Protein AF-T1CX25-F1 (afdb_monomer_lite)

Secondary s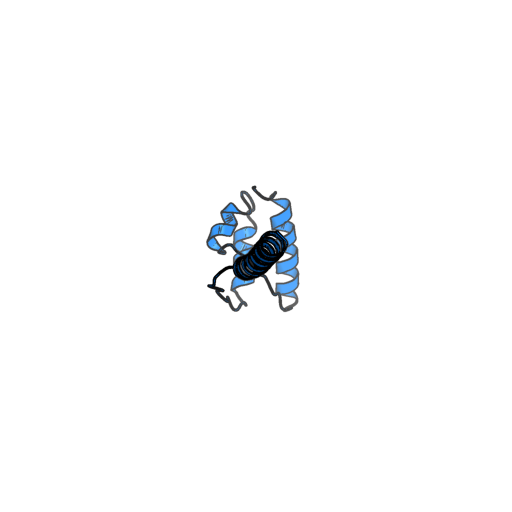tructure (DSSP, 8-state):
-PPPHHHHHHHHHHHHHHHHTT-------SS-GGGHHHHSTT-THHHHHHHHHHTT----------HHHHHHHHHHHHHHHHHHHHHHHHHHT-

Sequence (94 aa):
MAYDTRYADLLFEVVTRRYQLRRPLILTTNRMFTEWNQVFPNATCVVALIDRLVHRSEILSIDGQSYRLKEAKERAATRAAARCAAKKSRTASR

Radius of gyration: 23.6 Å; chains: 1; bounding box: 56×28×60 Å

Structure (mmCIF, N/CA/C/O backbone):
data_AF-T1CX25-F1
#
_entry.id   AF-T1CX25-F1
#
loop_
_atom_site.group_PDB
_atom_site.id
_atom_site.type_symbol
_atom_site.label_atom_id
_atom_site.label_alt_id
_atom_site.label_comp_id
_atom_site.label_asym_id
_atom_site.label_entity_id
_atom_site.label_seq_id
_atom_site.pdbx_PDB_ins_code
_atom_site.Cartn_x
_atom_site.Cartn_y
_atom_site.Cartn_z
_atom_site.occupancy
_atom_site.B_iso_or_equiv
_atom_site.auth_seq_id
_atom_site.auth_comp_id
_atom_site.auth_asym_id
_atom_site.auth_atom_id
_atom_site.pdbx_PDB_model_num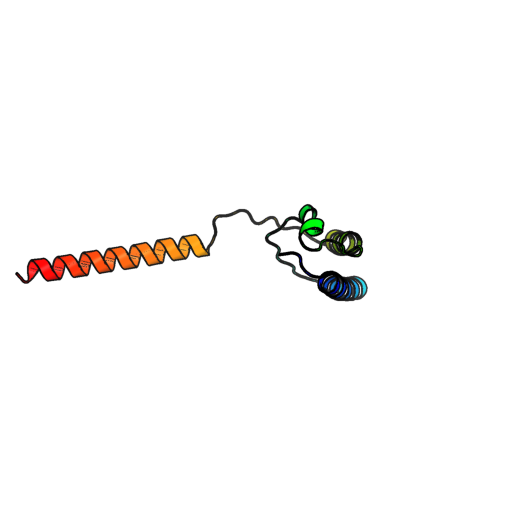
ATOM 1 N N . MET A 1 1 ? -7.873 15.328 -5.741 1.00 48.03 1 MET A N 1
ATOM 2 C CA . MET A 1 1 ? -6.549 15.423 -5.092 1.00 48.03 1 MET A CA 1
ATOM 3 C C . MET A 1 1 ? -5.586 14.573 -5.904 1.00 48.03 1 MET A C 1
ATOM 5 O O . MET A 1 1 ? -5.462 13.389 -5.631 1.00 48.03 1 MET A O 1
ATOM 9 N N . ALA A 1 2 ? -5.029 15.140 -6.972 1.00 55.19 2 ALA A N 1
ATOM 10 C CA . ALA A 1 2 ? -4.002 14.491 -7.780 1.00 55.19 2 ALA A CA 1
ATOM 11 C C . ALA A 1 2 ? -2.655 14.730 -7.094 1.00 55.19 2 ALA A C 1
ATOM 13 O O . ALA A 1 2 ? -2.328 15.884 -6.812 1.00 55.19 2 ALA A O 1
ATOM 14 N N . TYR A 1 3 ? -1.914 13.674 -6.769 1.00 63.38 3 TYR A N 1
ATOM 15 C CA . TYR A 1 3 ? -0.557 13.837 -6.255 1.00 63.38 3 TYR A CA 1
ATOM 16 C C . TYR A 1 3 ? 0.358 14.244 -7.413 1.00 63.38 3 TYR A C 1
ATOM 18 O O . TYR A 1 3 ? 0.237 13.711 -8.515 1.00 63.38 3 TYR A O 1
ATOM 26 N N . ASP A 1 4 ? 1.242 15.212 -7.176 1.00 72.31 4 ASP A N 1
ATOM 27 C CA . ASP A 1 4 ? 2.221 15.647 -8.174 1.00 72.31 4 ASP A CA 1
ATOM 28 C C . ASP A 1 4 ? 3.114 14.467 -8.609 1.00 72.31 4 ASP A C 1
ATOM 30 O O . ASP A 1 4 ? 3.484 13.617 -7.795 1.00 72.31 4 ASP A O 1
ATOM 34 N N . THR A 1 5 ? 3.478 14.444 -9.889 1.00 74.38 5 THR A N 1
ATOM 35 C CA . THR A 1 5 ? 4.361 13.461 -10.546 1.00 74.38 5 THR A CA 1
ATOM 36 C C . THR A 1 5 ? 5.619 13.142 -9.736 1.00 74.38 5 THR A C 1
ATOM 38 O O . THR A 1 5 ? 5.981 11.979 -9.565 1.00 74.38 5 THR A O 1
ATOM 41 N N . ARG A 1 6 ? 6.205 14.168 -9.111 1.00 81.62 6 ARG A N 1
ATOM 42 C CA . ARG A 1 6 ? 7.401 14.067 -8.263 1.00 81.62 6 ARG A CA 1
ATOM 43 C C . ARG A 1 6 ? 7.251 13.092 -7.091 1.00 81.62 6 ARG A C 1
ATOM 45 O O . ARG A 1 6 ? 8.224 12.457 -6.693 1.00 81.62 6 ARG A O 1
ATOM 52 N N . TYR A 1 7 ? 6.054 12.948 -6.522 1.00 86.38 7 TYR A N 1
ATOM 53 C CA . TYR A 1 7 ? 5.836 12.020 -5.406 1.00 86.38 7 TYR A CA 1
ATOM 54 C C . TYR A 1 7 ? 5.843 10.558 -5.857 1.00 86.38 7 TYR A C 1
ATOM 56 O O . TYR A 1 7 ? 6.314 9.693 -5.116 1.00 86.38 7 TYR A O 1
ATOM 64 N N . ALA A 1 8 ? 5.357 10.285 -7.070 1.00 86.12 8 ALA A N 1
ATOM 65 C CA . ALA A 1 8 ? 5.407 8.950 -7.652 1.00 86.12 8 ALA A CA 1
ATOM 66 C C . ALA A 1 8 ? 6.856 8.531 -7.933 1.00 86.12 8 ALA A C 1
ATOM 68 O O . ALA A 1 8 ? 7.234 7.406 -7.611 1.00 86.12 8 ALA A O 1
ATOM 69 N N . ASP A 1 9 ? 7.680 9.456 -8.432 1.00 88.62 9 ASP A N 1
ATOM 70 C CA . ASP A 1 9 ? 9.101 9.209 -8.694 1.00 88.62 9 ASP A CA 1
ATOM 71 C C . ASP A 1 9 ? 9.884 8.901 -7.409 1.00 88.62 9 ASP A C 1
ATOM 73 O O . ASP A 1 9 ? 10.673 7.955 -7.372 1.00 88.62 9 ASP A O 1
ATOM 77 N N . LEU A 1 10 ? 9.616 9.631 -6.321 1.00 90.88 10 LEU A N 1
ATOM 78 C CA . LEU A 1 10 ? 10.225 9.359 -5.013 1.00 90.88 10 LEU A CA 1
ATOM 79 C C . LEU A 1 10 ? 9.826 7.981 -4.471 1.00 90.88 10 LEU A C 1
ATOM 81 O O . LEU A 1 10 ? 10.674 7.219 -3.999 1.00 90.88 10 LEU A O 1
ATOM 85 N N . LEU A 1 11 ? 8.537 7.634 -4.549 1.00 90.50 11 LEU A N 1
ATOM 86 C CA . LEU A 1 11 ? 8.061 6.315 -4.136 1.00 90.50 11 LEU A CA 1
ATOM 87 C C . LEU A 1 11 ? 8.701 5.213 -4.991 1.00 90.50 11 LEU A C 1
ATOM 89 O O . LEU A 1 11 ? 9.138 4.188 -4.461 1.00 90.50 11 LEU A O 1
ATOM 93 N N . PHE A 1 12 ? 8.810 5.448 -6.298 1.00 91.50 12 PHE A N 1
ATOM 94 C CA . PHE A 1 12 ? 9.477 4.551 -7.227 1.00 91.50 12 PHE A CA 1
ATOM 95 C C . PHE A 1 12 ? 10.942 4.340 -6.866 1.00 91.50 12 PHE A C 1
ATOM 97 O O . PHE A 1 12 ? 11.383 3.192 -6.812 1.00 91.50 12 PHE A O 1
ATOM 104 N N . GLU A 1 13 ? 11.693 5.392 -6.551 1.00 92.62 13 GLU A N 1
ATOM 105 C CA . GLU A 1 13 ? 13.092 5.276 -6.142 1.00 92.62 13 GLU A CA 1
ATOM 106 C C . GLU A 1 13 ? 13.246 4.397 -4.891 1.00 92.62 13 GLU A C 1
ATOM 108 O O . GLU A 1 13 ? 14.070 3.474 -4.869 1.00 92.62 13 GLU A O 1
ATOM 113 N N . VAL A 1 14 ? 12.413 4.623 -3.870 1.00 93.75 14 VAL A N 1
ATOM 114 C CA . VAL A 1 14 ? 12.436 3.842 -2.624 1.00 93.75 14 VAL A CA 1
ATOM 115 C C . VAL A 1 14 ? 12.137 2.370 -2.897 1.00 93.75 14 VAL A C 1
ATOM 117 O O . VAL A 1 14 ? 12.899 1.498 -2.465 1.00 93.75 14 VAL A O 1
ATOM 120 N N . VAL A 1 15 ? 11.063 2.078 -3.636 1.00 93.38 15 VAL A N 1
ATOM 121 C CA . VAL A 1 15 ? 10.690 0.696 -3.971 1.00 93.38 15 VAL A CA 1
ATOM 122 C C . VAL A 1 15 ? 11.784 0.029 -4.792 1.00 93.38 15 VAL A C 1
ATOM 124 O O . VAL A 1 15 ? 12.156 -1.108 -4.513 1.00 93.38 15 VAL A O 1
ATOM 127 N N . THR A 1 16 ? 12.367 0.745 -5.748 1.00 93.75 16 THR A N 1
ATOM 128 C CA . THR A 1 16 ? 13.432 0.231 -6.614 1.00 93.75 16 THR A CA 1
ATOM 129 C C . THR A 1 16 ? 14.673 -0.145 -5.823 1.00 93.75 16 THR A C 1
ATOM 131 O O . THR A 1 16 ? 15.168 -1.264 -5.964 1.00 93.75 16 THR A O 1
ATOM 134 N N . ARG A 1 17 ? 15.149 0.743 -4.941 1.00 94.69 17 ARG A N 1
ATOM 135 C CA . ARG A 1 17 ? 16.308 0.462 -4.083 1.00 94.69 17 ARG A CA 1
ATOM 136 C C . ARG A 1 17 ? 16.047 -0.740 -3.175 1.00 94.69 17 ARG A C 1
ATOM 138 O O . ARG A 1 17 ? 16.897 -1.620 -3.057 1.00 94.69 17 ARG A O 1
ATOM 145 N N . ARG A 1 18 ? 14.864 -0.826 -2.553 1.00 94.00 18 ARG A N 1
ATOM 146 C CA . ARG A 1 18 ? 14.496 -1.966 -1.689 1.00 94.00 18 ARG A CA 1
ATOM 147 C C . ARG A 1 18 ? 14.394 -3.275 -2.467 1.00 94.00 18 ARG A C 1
ATOM 149 O O . ARG A 1 18 ? 14.905 -4.295 -2.004 1.00 94.00 18 ARG A O 1
ATOM 156 N N . TYR A 1 19 ? 13.801 -3.226 -3.657 1.00 93.44 19 TYR A N 1
ATOM 157 C CA . TYR A 1 19 ? 13.702 -4.354 -4.571 1.00 93.44 19 TYR A CA 1
ATOM 158 C C . TYR A 1 19 ? 15.098 -4.870 -4.953 1.00 93.44 19 TYR A C 1
ATOM 160 O O . TYR A 1 19 ? 15.379 -6.059 -4.787 1.00 93.44 19 TYR A O 1
ATOM 168 N N . GLN A 1 20 ? 16.002 -3.986 -5.385 1.00 92.06 20 GLN A N 1
ATOM 169 C CA . GLN A 1 20 ? 17.379 -4.340 -5.758 1.00 92.06 20 GLN A CA 1
ATOM 170 C C . GLN A 1 20 ? 18.160 -4.956 -4.590 1.00 92.06 20 GLN A C 1
ATOM 172 O O . GLN A 1 20 ? 18.759 -6.018 -4.739 1.00 92.06 20 GLN A O 1
ATOM 177 N N . LEU A 1 21 ? 18.081 -4.348 -3.404 1.00 94.00 21 LEU A N 1
ATOM 178 C CA . LEU A 1 21 ? 18.751 -4.827 -2.189 1.00 94.00 21 LEU A CA 1
ATOM 179 C C . LEU A 1 21 ? 18.091 -6.070 -1.562 1.00 94.00 21 LEU A C 1
ATOM 181 O O . LEU A 1 21 ? 18.516 -6.508 -0.494 1.00 94.00 21 LEU A O 1
ATOM 185 N N . ARG A 1 22 ? 17.038 -6.619 -2.187 1.00 90.31 22 ARG A N 1
ATOM 186 C CA . ARG A 1 22 ? 16.237 -7.753 -1.690 1.00 90.31 22 ARG A CA 1
ATOM 187 C C . ARG A 1 22 ? 15.760 -7.564 -0.242 1.00 90.31 22 ARG A C 1
ATOM 189 O O . ARG A 1 22 ? 15.752 -8.506 0.547 1.00 90.31 22 ARG A O 1
ATOM 196 N N . ARG A 1 23 ? 15.363 -6.340 0.115 1.00 92.75 23 ARG A N 1
ATOM 197 C CA . ARG A 1 23 ? 14.838 -6.008 1.447 1.00 92.75 23 ARG A CA 1
ATOM 198 C C . ARG A 1 23 ? 13.307 -6.053 1.445 1.00 92.75 23 ARG A C 1
ATOM 200 O O . ARG A 1 23 ? 12.712 -5.545 0.495 1.00 92.75 23 ARG A O 1
ATOM 207 N N . PRO A 1 24 ? 12.668 -6.594 2.499 1.00 90.81 24 PRO A N 1
ATOM 208 C CA . PRO A 1 24 ? 11.216 -6.615 2.589 1.00 90.81 24 PRO A CA 1
ATOM 209 C C . PRO A 1 24 ? 10.647 -5.195 2.709 1.00 90.81 24 PRO A C 1
ATOM 211 O O . PRO A 1 24 ? 11.279 -4.281 3.256 1.00 90.81 24 PRO A O 1
ATOM 214 N N . LEU A 1 25 ? 9.437 -5.027 2.187 1.00 91.81 25 LEU A N 1
ATOM 215 C CA . LEU A 1 25 ? 8.645 -3.806 2.247 1.00 91.81 25 LEU A CA 1
ATOM 216 C C . LEU A 1 25 ? 7.216 -4.201 2.622 1.00 91.81 25 LEU A C 1
ATOM 218 O O . LEU A 1 25 ? 6.633 -5.061 1.970 1.00 91.81 25 LEU A O 1
ATOM 222 N N . ILE A 1 26 ? 6.663 -3.558 3.648 1.00 93.06 26 ILE A N 1
ATOM 223 C CA . ILE A 1 26 ? 5.245 -3.676 3.995 1.00 93.06 26 ILE A CA 1
ATOM 224 C C . ILE A 1 26 ? 4.572 -2.384 3.551 1.00 93.06 26 ILE A C 1
ATOM 226 O O . ILE A 1 26 ? 4.988 -1.296 3.952 1.00 93.06 26 ILE A O 1
ATOM 230 N N . LEU A 1 27 ? 3.545 -2.512 2.717 1.00 91.62 27 LEU A N 1
ATOM 231 C CA . LEU A 1 27 ? 2.758 -1.399 2.209 1.00 91.62 27 LEU A CA 1
ATOM 232 C C . LEU A 1 27 ? 1.287 -1.642 2.535 1.00 91.62 27 LEU A C 1
ATOM 234 O O . LEU A 1 27 ? 0.773 -2.738 2.342 1.00 91.62 27 LEU A O 1
ATOM 238 N N . THR A 1 28 ? 0.613 -0.605 3.023 1.00 92.69 28 THR A N 1
ATOM 239 C CA . THR A 1 28 ? -0.837 -0.615 3.221 1.00 92.69 28 THR A CA 1
ATOM 240 C C . THR A 1 28 ? -1.450 0.431 2.304 1.00 92.69 28 THR A C 1
ATOM 242 O O . THR A 1 28 ? -0.965 1.557 2.210 1.00 92.69 28 THR A O 1
ATOM 245 N N . THR A 1 29 ? -2.495 0.043 1.584 1.00 90.75 29 THR A N 1
ATOM 246 C CA . THR A 1 29 ? -3.226 0.922 0.674 1.00 90.75 29 THR A CA 1
ATOM 247 C C . THR A 1 29 ? -4.711 0.641 0.818 1.00 90.75 29 THR A C 1
ATOM 249 O O . THR A 1 29 ? -5.129 -0.507 0.927 1.00 90.75 29 THR A O 1
ATOM 252 N N . ASN A 1 30 ? -5.514 1.701 0.826 1.00 90.75 30 ASN A N 1
ATOM 253 C CA . ASN A 1 30 ? -6.972 1.616 0.761 1.00 90.75 30 ASN A CA 1
ATOM 254 C C . ASN A 1 30 ? -7.495 1.648 -0.686 1.00 90.75 30 ASN A C 1
ATOM 256 O O . ASN A 1 30 ? -8.696 1.785 -0.902 1.00 90.75 30 ASN A O 1
ATOM 260 N N . ARG A 1 31 ? -6.586 1.603 -1.664 1.00 88.50 31 ARG A N 1
ATOM 261 C CA . ARG A 1 31 ? -6.847 1.646 -3.103 1.00 88.50 31 ARG A CA 1
ATOM 262 C C . ARG A 1 31 ? -6.202 0.451 -3.777 1.00 88.50 31 ARG A C 1
ATOM 264 O O . ARG A 1 31 ? -5.059 0.107 -3.458 1.00 88.50 31 ARG A O 1
ATOM 271 N N . MET A 1 32 ? -6.920 -0.145 -4.721 1.00 87.81 32 MET A N 1
ATOM 272 C CA . MET A 1 32 ? -6.398 -1.235 -5.543 1.00 87.81 32 MET A CA 1
ATOM 273 C C . MET A 1 32 ? -5.282 -0.717 -6.457 1.00 87.81 32 MET A C 1
ATOM 275 O O . MET A 1 32 ? -5.323 0.436 -6.881 1.00 87.81 32 MET A O 1
ATOM 279 N N . PHE A 1 33 ? -4.304 -1.558 -6.810 1.00 87.94 33 PHE A N 1
ATOM 280 C CA . PHE A 1 33 ? -3.197 -1.151 -7.690 1.00 87.94 33 PHE A CA 1
ATOM 281 C C . PHE A 1 33 ? -3.665 -0.678 -9.075 1.00 87.94 33 PHE A C 1
ATOM 283 O O . PHE A 1 33 ? -3.047 0.198 -9.669 1.00 87.94 33 PHE A O 1
ATOM 290 N N . THR A 1 34 ? -4.801 -1.179 -9.564 1.00 86.44 34 THR A N 1
ATOM 291 C CA . THR A 1 34 ? -5.441 -0.722 -10.810 1.00 86.44 34 THR A CA 1
ATOM 292 C C . THR A 1 34 ? -5.872 0.747 -10.761 1.00 86.44 34 THR A C 1
ATOM 294 O O . THR A 1 34 ? -5.889 1.423 -11.788 1.00 86.44 34 THR A O 1
ATOM 297 N N . GLU A 1 35 ? -6.171 1.271 -9.570 1.00 88.44 35 GLU A N 1
ATOM 298 C CA . GLU A 1 35 ? -6.588 2.659 -9.357 1.00 88.44 35 GLU A CA 1
ATOM 299 C C . GLU A 1 35 ? -5.394 3.614 -9.194 1.00 88.44 35 GLU A C 1
ATOM 301 O O . GLU A 1 35 ? -5.575 4.831 -9.160 1.00 88.44 35 GLU A O 1
ATOM 306 N N . TRP A 1 36 ? -4.155 3.115 -9.116 1.00 87.25 36 TRP A N 1
ATOM 307 C CA . TRP A 1 36 ? -2.983 3.962 -8.850 1.00 87.25 36 TRP A CA 1
ATOM 308 C C . TRP A 1 36 ? -2.666 4.939 -9.984 1.00 87.25 36 TRP A C 1
ATOM 310 O O . TRP A 1 36 ? -2.130 6.014 -9.721 1.00 87.25 36 TRP A O 1
ATOM 320 N N . ASN A 1 37 ? -3.087 4.637 -11.214 1.00 84.12 37 ASN A N 1
ATOM 321 C CA . ASN A 1 37 ? -3.016 5.583 -12.332 1.00 84.12 37 ASN A CA 1
ATOM 322 C C . ASN A 1 37 ? -3.874 6.841 -12.092 1.00 84.12 37 ASN A C 1
ATOM 324 O O . ASN A 1 37 ? -3.569 7.907 -12.617 1.00 84.12 37 ASN A O 1
ATOM 328 N N . GLN A 1 38 ? -4.935 6.734 -11.284 1.00 85.25 38 GLN A N 1
ATOM 329 C CA . GLN A 1 38 ? -5.771 7.873 -10.887 1.00 85.25 38 GLN A CA 1
ATOM 330 C C . GLN A 1 38 ? -5.181 8.629 -9.690 1.00 85.25 38 GLN A C 1
ATOM 332 O O . GLN A 1 38 ? -5.417 9.826 -9.535 1.00 85.25 38 GLN A O 1
ATOM 337 N N . VAL A 1 39 ? -4.424 7.933 -8.835 1.00 85.19 39 VAL A N 1
ATOM 338 C CA . VAL A 1 39 ? -3.736 8.520 -7.675 1.00 85.19 39 VAL A CA 1
ATOM 339 C C . VAL A 1 39 ? -2.560 9.385 -8.133 1.00 85.19 39 VAL A C 1
ATOM 341 O O . VAL A 1 39 ? -2.390 10.503 -7.643 1.00 85.19 39 VAL A O 1
ATOM 344 N N . PHE A 1 40 ? -1.796 8.900 -9.112 1.00 84.75 40 PHE A N 1
ATOM 345 C CA . PHE A 1 40 ? -0.635 9.580 -9.682 1.00 84.75 40 PHE A CA 1
ATOM 346 C C . PHE A 1 40 ? -0.858 9.892 -11.17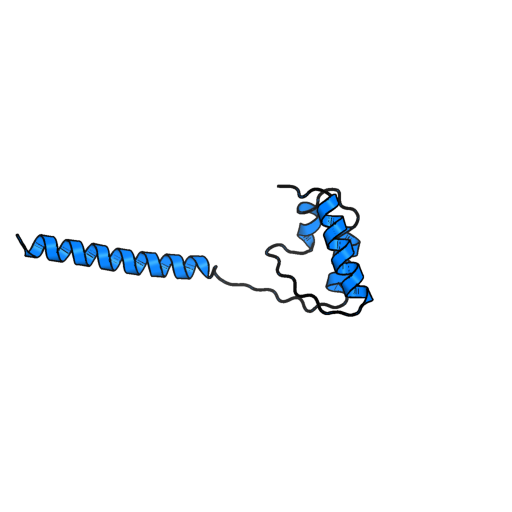0 1.00 84.75 40 PHE A C 1
ATOM 348 O O . PHE A 1 40 ? -0.234 9.272 -12.039 1.00 84.75 40 PHE A O 1
ATOM 355 N N . PRO A 1 41 ? -1.757 10.836 -11.501 1.00 75.81 41 PRO A N 1
ATOM 356 C CA . PRO A 1 41 ? -1.972 11.203 -12.890 1.00 75.81 41 PRO A CA 1
ATOM 357 C C . PRO A 1 41 ? -0.685 11.823 -13.451 1.00 75.81 41 PRO A C 1
ATOM 359 O O . PRO A 1 41 ? -0.061 12.668 -12.810 1.00 75.81 41 PRO A O 1
ATOM 362 N N . ASN A 1 42 ? -0.302 11.405 -14.660 1.00 78.31 42 ASN A N 1
ATOM 363 C CA . ASN A 1 42 ? 0.913 11.814 -15.385 1.00 78.31 42 ASN A CA 1
ATOM 364 C C . ASN A 1 42 ? 2.237 11.176 -14.924 1.00 78.31 42 ASN A C 1
ATOM 366 O O . ASN A 1 42 ? 3.285 11.508 -15.473 1.00 78.31 42 ASN A O 1
ATOM 370 N N . ALA A 1 43 ? 2.225 10.247 -13.966 1.00 81.88 43 ALA A N 1
ATOM 371 C CA . ALA A 1 43 ? 3.436 9.534 -13.571 1.00 81.88 43 ALA A CA 1
ATOM 372 C C . ALA A 1 43 ? 3.649 8.277 -14.435 1.00 81.88 43 ALA A C 1
ATOM 374 O O . ALA A 1 43 ? 2.995 7.249 -14.257 1.00 81.88 43 ALA A O 1
ATOM 375 N N . THR A 1 44 ? 4.603 8.337 -15.365 1.00 84.06 44 THR A N 1
ATOM 376 C CA . THR A 1 44 ? 4.960 7.209 -16.248 1.00 84.06 44 THR A CA 1
ATOM 377 C C . THR A 1 44 ? 5.600 6.043 -15.487 1.00 84.06 44 THR A C 1
ATOM 379 O O . THR A 1 44 ? 5.520 4.894 -15.921 1.00 84.06 44 THR A O 1
ATOM 382 N N . CYS A 1 45 ? 6.190 6.313 -14.318 1.00 88.06 45 CYS A N 1
ATOM 383 C CA . CYS A 1 45 ? 6.856 5.325 -13.473 1.00 88.06 45 CYS A CA 1
ATOM 384 C C . CYS A 1 45 ? 5.893 4.397 -12.709 1.00 88.06 45 CYS A C 1
ATOM 386 O O . CYS A 1 45 ? 6.336 3.378 -12.181 1.00 88.06 45 CYS A O 1
ATOM 388 N N . VAL A 1 46 ? 4.585 4.693 -12.672 1.00 89.38 46 VAL A N 1
ATOM 389 C CA . VAL A 1 46 ? 3.587 3.947 -11.876 1.00 89.38 46 VAL A CA 1
ATOM 390 C C . VAL A 1 46 ? 3.459 2.496 -12.326 1.00 89.38 46 VAL A C 1
ATOM 392 O O . VAL A 1 46 ? 3.394 1.598 -11.492 1.00 89.38 46 VAL A O 1
ATOM 395 N N . VAL A 1 47 ? 3.484 2.239 -13.634 1.00 89.25 47 VAL A N 1
ATOM 396 C CA . VAL A 1 47 ? 3.390 0.869 -14.161 1.00 89.25 47 VAL A CA 1
ATOM 397 C C . VAL A 1 47 ? 4.601 0.044 -13.718 1.00 89.25 47 VAL A C 1
ATOM 399 O O . VAL A 1 47 ? 4.446 -1.046 -13.174 1.00 89.25 47 VAL A O 1
ATOM 402 N N . ALA A 1 48 ? 5.807 0.600 -13.863 1.00 91.50 48 ALA A N 1
ATOM 403 C CA . ALA A 1 48 ? 7.045 -0.049 -13.433 1.00 91.50 48 ALA A CA 1
ATOM 404 C C . ALA A 1 48 ? 7.150 -0.178 -11.900 1.00 91.50 48 ALA A C 1
ATOM 406 O O . ALA A 1 48 ? 7.780 -1.104 -11.390 1.00 91.50 48 ALA A O 1
ATOM 407 N N . LEU A 1 49 ? 6.545 0.748 -11.152 1.00 91.50 49 LEU A N 1
ATOM 408 C CA . LEU A 1 49 ? 6.426 0.684 -9.698 1.00 91.50 49 LEU A CA 1
ATOM 409 C C . LEU A 1 49 ? 5.568 -0.508 -9.265 1.00 91.50 49 LEU A C 1
ATOM 411 O O . LEU A 1 49 ? 6.003 -1.301 -8.431 1.00 91.50 49 LEU A O 1
ATOM 415 N N . ILE A 1 50 ? 4.368 -0.632 -9.839 1.00 91.56 50 ILE A N 1
ATOM 416 C CA . ILE A 1 50 ? 3.430 -1.718 -9.535 1.00 91.56 50 ILE A CA 1
ATOM 417 C C . ILE A 1 50 ? 4.052 -3.064 -9.900 1.00 91.56 50 ILE A C 1
ATOM 419 O O . ILE A 1 50 ? 4.022 -3.977 -9.079 1.00 91.56 50 ILE A O 1
ATOM 423 N N . ASP A 1 51 ? 4.681 -3.166 -11.072 1.00 91.19 51 ASP A N 1
ATOM 424 C CA . ASP A 1 51 ? 5.390 -4.374 -11.507 1.00 91.19 51 ASP A CA 1
ATOM 425 C C . ASP A 1 51 ? 6.407 -4.852 -10.452 1.00 91.19 51 ASP A C 1
ATOM 427 O O . ASP A 1 51 ? 6.365 -5.996 -9.993 1.00 91.19 51 ASP A O 1
ATOM 431 N N . ARG A 1 52 ? 7.248 -3.940 -9.944 1.00 91.75 52 ARG A N 1
ATOM 432 C CA . ARG A 1 52 ? 8.255 -4.259 -8.916 1.00 91.75 52 ARG A CA 1
ATOM 433 C C . ARG A 1 52 ? 7.652 -4.665 -7.574 1.00 91.75 52 ARG A C 1
ATOM 435 O O . ARG A 1 52 ? 8.246 -5.496 -6.884 1.00 91.75 52 ARG A O 1
ATOM 442 N N . LEU A 1 53 ? 6.518 -4.079 -7.189 1.00 90.56 53 LEU A N 1
ATOM 443 C CA . LEU A 1 53 ? 5.805 -4.444 -5.963 1.00 90.56 53 LEU A CA 1
ATOM 444 C C . LEU A 1 53 ? 5.180 -5.836 -6.086 1.00 90.56 53 LEU A C 1
ATOM 446 O O . LEU A 1 53 ? 5.344 -6.660 -5.190 1.00 90.56 53 LEU A O 1
ATOM 450 N N . VAL A 1 54 ? 4.496 -6.116 -7.194 1.00 90.88 54 VAL A N 1
ATOM 451 C CA . VAL A 1 54 ? 3.741 -7.363 -7.388 1.00 90.88 54 VAL A CA 1
ATOM 452 C C . VAL A 1 54 ? 4.664 -8.554 -7.651 1.00 90.88 54 VAL A C 1
ATOM 454 O O . VAL A 1 54 ? 4.378 -9.649 -7.180 1.00 90.88 54 VAL A O 1
ATOM 457 N N . HIS A 1 55 ? 5.814 -8.350 -8.299 1.00 90.81 55 HIS A N 1
ATOM 458 C CA . HIS A 1 55 ? 6.726 -9.442 -8.659 1.00 90.81 55 HIS A CA 1
ATOM 459 C C . HIS A 1 55 ? 7.179 -10.315 -7.469 1.00 90.81 55 HIS A C 1
ATOM 461 O O . HIS A 1 55 ? 7.409 -11.511 -7.630 1.00 90.81 55 HIS A O 1
ATOM 467 N N . ARG A 1 56 ? 7.331 -9.737 -6.267 1.00 87.12 56 ARG A N 1
ATOM 468 C CA . ARG A 1 56 ? 7.738 -10.461 -5.044 1.00 87.12 56 ARG A CA 1
ATOM 469 C C . ARG A 1 56 ? 6.928 -10.032 -3.822 1.00 87.12 56 ARG A C 1
ATOM 471 O O . ARG A 1 56 ? 7.509 -9.726 -2.780 1.00 87.12 56 ARG A O 1
ATOM 478 N N . SER A 1 57 ? 5.606 -9.974 -3.950 1.00 88.81 57 SER A N 1
ATOM 479 C CA . SER A 1 57 ? 4.724 -9.692 -2.815 1.00 88.81 57 SER A CA 1
ATOM 480 C C . SER A 1 57 ? 3.665 -10.759 -2.608 1.00 88.81 57 SER A C 1
ATOM 482 O O . SER A 1 57 ? 3.264 -11.477 -3.519 1.00 88.81 57 SER A O 1
ATOM 484 N N . GLU A 1 58 ? 3.210 -10.820 -1.366 1.00 91.81 58 GLU A N 1
ATOM 485 C CA . GLU A 1 58 ? 1.966 -11.459 -0.986 1.00 91.81 58 GLU A CA 1
ATOM 486 C C . GLU A 1 58 ? 0.929 -10.348 -0.793 1.00 91.81 58 GLU A C 1
ATOM 488 O O . GLU A 1 58 ? 1.141 -9.416 -0.011 1.00 91.81 58 GLU A O 1
ATOM 493 N N . ILE A 1 59 ? -0.165 -10.401 -1.553 1.00 90.69 59 ILE A N 1
ATOM 494 C CA . ILE A 1 59 ? -1.222 -9.389 -1.498 1.00 90.69 59 ILE A CA 1
ATOM 495 C C . ILE A 1 59 ? -2.298 -9.879 -0.534 1.00 90.69 59 ILE A C 1
ATOM 497 O O . ILE A 1 59 ? -3.012 -10.835 -0.823 1.00 90.69 59 ILE A O 1
ATOM 501 N N . LEU A 1 60 ? -2.429 -9.190 0.599 1.00 91.56 60 LEU A N 1
ATOM 502 C CA . LEU A 1 60 ? -3.448 -9.471 1.605 1.00 91.56 60 LEU A CA 1
ATOM 503 C C . LEU A 1 60 ? -4.619 -8.499 1.433 1.00 91.56 60 LEU A C 1
ATOM 505 O O . LEU A 1 60 ? -4.502 -7.312 1.747 1.00 91.56 60 LEU A O 1
ATOM 509 N N . SER A 1 61 ? -5.751 -8.994 0.930 1.00 90.12 61 SER A N 1
ATOM 510 C CA . SER A 1 61 ? -7.006 -8.242 0.899 1.00 90.12 61 SER A CA 1
ATOM 511 C C . SER A 1 61 ? -7.642 -8.231 2.288 1.00 90.12 61 SER A C 1
ATOM 513 O O . SER A 1 61 ? -7.946 -9.271 2.870 1.00 90.12 61 SER A O 1
ATOM 515 N N . ILE A 1 62 ? -7.835 -7.031 2.833 1.00 89.44 62 ILE A N 1
ATOM 516 C CA . ILE A 1 62 ? -8.480 -6.836 4.130 1.00 89.44 62 ILE A CA 1
ATOM 517 C C . ILE A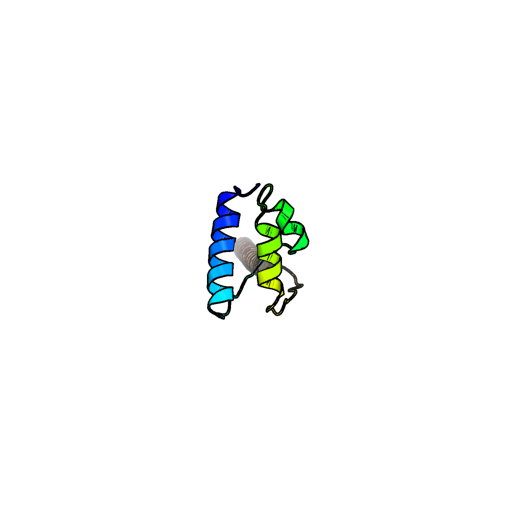 1 62 ? -9.900 -6.342 3.881 1.00 89.44 62 ILE A C 1
ATOM 519 O O . ILE A 1 62 ? -10.103 -5.159 3.608 1.00 89.44 62 ILE A O 1
ATOM 523 N N . ASP A 1 63 ? -10.868 -7.241 4.027 1.00 87.19 63 ASP A N 1
ATOM 524 C CA . ASP A 1 63 ? -12.287 -6.897 4.043 1.00 87.19 63 ASP A CA 1
ATOM 525 C C . ASP A 1 63 ? -12.813 -6.860 5.479 1.00 87.19 63 ASP A C 1
ATOM 527 O O . ASP A 1 63 ? -12.566 -7.753 6.291 1.00 87.19 63 ASP A O 1
ATOM 531 N N . GLY A 1 64 ? -13.545 -5.801 5.818 1.00 88.38 64 GLY A N 1
ATOM 532 C CA . GLY A 1 64 ? -14.114 -5.653 7.150 1.00 88.38 64 GLY A CA 1
ATOM 533 C C . GLY A 1 64 ? -14.699 -4.274 7.421 1.00 88.38 64 GLY A C 1
ATOM 534 O O . GLY A 1 64 ? -14.415 -3.289 6.739 1.00 88.38 64 GLY A O 1
ATOM 535 N N . GLN A 1 65 ? -15.534 -4.191 8.458 1.00 87.69 65 GLN A N 1
ATOM 536 C CA . GLN A 1 65 ? -16.046 -2.904 8.926 1.00 87.69 65 GLN A CA 1
ATOM 537 C C . GLN A 1 65 ? -14.920 -2.070 9.546 1.00 87.69 65 GLN A C 1
ATOM 539 O O . GLN A 1 65 ? -14.039 -2.592 10.227 1.00 87.69 65 GLN A O 1
ATOM 544 N N . SER A 1 66 ? -14.981 -0.748 9.356 1.00 90.94 66 SER A N 1
ATOM 545 C CA . SER A 1 66 ? -13.997 0.167 9.938 1.00 90.94 66 SER A CA 1
ATOM 546 C C . SER A 1 66 ? -13.944 0.020 11.458 1.00 90.94 66 SER A C 1
ATOM 548 O O . SER A 1 66 ? -14.935 0.260 12.152 1.00 90.94 66 SER A O 1
ATOM 550 N N . TYR A 1 67 ? -12.758 -0.286 11.986 1.00 92.06 67 TYR A N 1
ATOM 551 C CA . TYR A 1 67 ? -12.539 -0.372 13.430 1.00 92.06 67 TYR A CA 1
ATOM 552 C C . TYR A 1 67 ? -12.885 0.948 14.142 1.00 92.06 67 TYR A C 1
ATOM 554 O O . TYR A 1 67 ? -13.505 0.955 15.203 1.00 92.06 67 TYR A O 1
ATOM 562 N N . ARG A 1 68 ? -12.620 2.085 13.482 1.00 91.25 68 ARG A N 1
ATOM 563 C CA . ARG A 1 68 ? -12.977 3.424 13.981 1.00 91.25 68 ARG A CA 1
ATOM 564 C C . ARG A 1 68 ? -14.487 3.594 14.163 1.00 91.25 68 ARG A C 1
ATOM 566 O O . ARG A 1 68 ? -14.920 4.277 15.089 1.00 91.25 68 ARG A O 1
ATOM 573 N N . LEU A 1 69 ? -15.297 2.984 13.291 1.00 91.94 69 LEU A N 1
ATOM 574 C CA . LEU A 1 69 ? -16.758 3.023 13.392 1.00 91.94 69 LEU A CA 1
ATOM 575 C C . LEU A 1 69 ? -17.246 2.213 14.597 1.00 91.94 69 LEU A C 1
ATOM 577 O O . LEU A 1 69 ? -18.153 2.660 15.298 1.00 91.94 69 LEU A O 1
ATOM 581 N N . LYS A 1 70 ? -16.639 1.048 14.853 1.00 91.88 70 LYS A N 1
ATOM 582 C CA . LYS A 1 70 ? -16.940 0.222 16.029 1.00 91.88 70 LYS A CA 1
ATOM 583 C C . LYS A 1 70 ? -16.692 1.008 17.321 1.00 91.88 70 L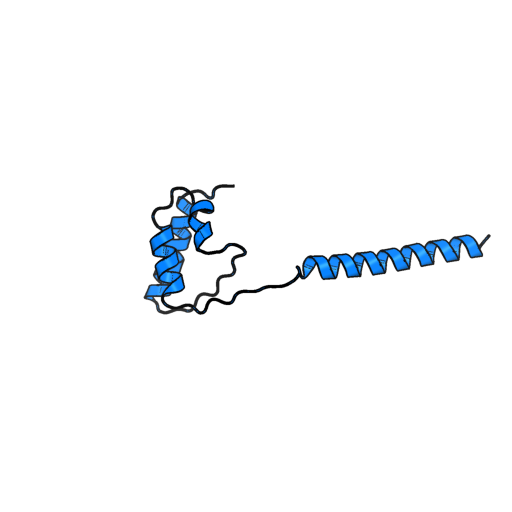YS A C 1
ATOM 585 O O . LYS A 1 70 ? -17.619 1.190 18.105 1.00 91.88 70 LYS A O 1
ATOM 590 N N . GLU A 1 71 ? -15.502 1.587 17.474 1.00 93.50 71 GLU A N 1
ATOM 591 C CA . GLU A 1 71 ? -15.162 2.407 18.647 1.00 93.50 71 GLU A CA 1
ATOM 592 C C . GLU A 1 71 ? -16.052 3.653 18.779 1.00 93.50 71 GLU A C 1
ATOM 594 O O . GLU A 1 71 ? -16.380 4.089 19.883 1.00 93.50 71 GLU A O 1
ATOM 599 N N . ALA A 1 72 ? -16.449 4.273 17.662 1.00 92.88 72 ALA A N 1
ATOM 600 C CA . ALA A 1 72 ? -17.367 5.409 17.687 1.00 92.88 72 ALA A CA 1
ATOM 601 C C . ALA A 1 72 ? -18.757 5.008 18.204 1.00 92.88 72 ALA A C 1
ATOM 603 O O . ALA A 1 72 ? -19.328 5.733 19.021 1.00 92.88 72 ALA A O 1
ATOM 604 N N . LYS A 1 73 ? -19.280 3.850 17.777 1.00 92.69 73 LYS A N 1
ATOM 605 C CA . LYS A 1 73 ? -20.557 3.302 18.259 1.00 92.69 73 LYS A CA 1
ATOM 606 C C . LYS A 1 73 ? -20.499 2.970 19.748 1.00 92.69 73 LYS A C 1
ATOM 608 O O . LYS A 1 73 ? -21.401 3.361 20.484 1.00 92.69 73 LYS A O 1
ATOM 613 N N . GLU A 1 74 ? -19.424 2.330 20.202 1.00 93.44 74 GLU A N 1
ATOM 614 C CA . GLU A 1 74 ? -19.218 2.001 21.618 1.00 93.44 74 GLU A CA 1
ATOM 615 C C . GLU A 1 74 ? -19.136 3.268 22.480 1.00 93.44 74 GLU A C 1
ATOM 617 O O . GLU A 1 74 ? -19.870 3.411 23.458 1.00 93.44 74 GLU A O 1
ATOM 622 N N . ARG A 1 75 ? -18.336 4.261 22.067 1.00 91.81 75 ARG A N 1
ATOM 623 C CA . ARG A 1 75 ? -18.255 5.551 22.774 1.00 91.81 75 ARG A CA 1
ATOM 624 C C . ARG A 1 75 ? -19.590 6.292 22.796 1.00 91.81 75 ARG A C 1
ATOM 626 O O . ARG A 1 75 ? -19.925 6.913 23.807 1.00 91.81 75 ARG A O 1
ATOM 633 N N . ALA A 1 76 ? -20.351 6.257 21.702 1.00 91.56 76 ALA A N 1
ATOM 634 C CA . ALA A 1 76 ? -21.675 6.868 21.640 1.00 91.56 76 ALA A CA 1
ATOM 635 C C . ALA A 1 76 ? -22.666 6.171 22.585 1.00 91.56 76 ALA A C 1
ATOM 637 O O . ALA A 1 76 ? -23.398 6.858 23.299 1.00 91.56 76 ALA A O 1
ATOM 638 N N . ALA A 1 77 ? -22.641 4.837 22.649 1.00 90.50 77 ALA A N 1
ATOM 639 C CA . ALA A 1 77 ? -23.465 4.047 23.560 1.00 90.50 77 ALA A CA 1
ATOM 640 C C . ALA A 1 77 ? -23.158 4.367 25.033 1.00 90.50 77 ALA A C 1
ATOM 642 O O . ALA A 1 77 ? -24.075 4.680 25.794 1.00 90.50 77 ALA A O 1
ATOM 643 N N . THR A 1 78 ? -21.879 4.410 25.423 1.00 91.69 78 THR A N 1
ATOM 644 C CA . THR A 1 78 ? -21.470 4.781 26.791 1.00 91.69 78 THR A CA 1
ATOM 645 C C . THR A 1 78 ? -21.919 6.198 27.152 1.00 91.69 78 THR A C 1
ATOM 647 O O . THR A 1 78 ? -22.447 6.437 28.239 1.00 91.69 78 THR A O 1
ATOM 650 N N . ARG A 1 79 ? -21.780 7.156 26.224 1.00 89.69 79 ARG A N 1
ATOM 651 C CA . ARG A 1 79 ? -22.253 8.537 26.425 1.00 89.69 79 ARG A CA 1
ATOM 652 C C . ARG A 1 79 ? -23.774 8.618 26.558 1.00 89.69 79 ARG A C 1
ATOM 654 O O . ARG A 1 79 ? -24.264 9.389 27.380 1.00 89.69 79 ARG A O 1
ATOM 661 N N . ALA A 1 80 ? -24.524 7.852 25.770 1.00 87.56 80 ALA A N 1
ATOM 662 C CA . ALA A 1 80 ? -25.981 7.805 25.864 1.00 87.56 80 ALA A CA 1
ATOM 663 C C . ALA A 1 80 ? -26.437 7.232 27.217 1.00 87.56 80 ALA A C 1
ATOM 665 O O . ALA A 1 80 ? -27.286 7.833 27.877 1.00 87.56 80 ALA A O 1
ATOM 666 N N . ALA A 1 81 ? -25.807 6.146 27.675 1.00 86.62 81 ALA A N 1
ATOM 667 C CA . ALA A 1 81 ? -26.074 5.553 28.983 1.00 86.62 81 ALA A CA 1
ATOM 668 C C . ALA A 1 81 ? -25.804 6.545 30.131 1.00 86.62 81 ALA A C 1
ATOM 670 O O . ALA A 1 81 ? -26.665 6.742 30.992 1.00 86.62 81 ALA A O 1
ATOM 671 N N . ALA A 1 82 ? -24.669 7.253 30.094 1.00 86.69 82 ALA A N 1
ATOM 672 C CA . ALA A 1 82 ? -24.336 8.284 31.079 1.00 86.69 82 ALA A CA 1
ATOM 673 C C . ALA A 1 82 ? -25.345 9.451 31.083 1.00 86.69 82 ALA A C 1
ATOM 675 O O . ALA A 1 82 ? -25.765 9.911 32.146 1.00 86.69 82 ALA A O 1
ATOM 676 N N . ARG A 1 83 ? -25.798 9.905 29.903 1.00 85.00 83 ARG A N 1
ATOM 677 C CA . ARG A 1 83 ? -26.820 10.965 29.786 1.00 85.00 83 ARG A CA 1
ATOM 678 C C . ARG A 1 83 ? -28.172 10.530 30.357 1.00 85.00 83 ARG A C 1
ATOM 680 O O . ARG A 1 83 ? -28.822 11.321 31.039 1.00 85.00 83 ARG A O 1
ATOM 687 N N . CYS A 1 84 ? -28.597 9.290 30.113 1.00 81.50 84 CYS A N 1
ATOM 688 C CA . CYS A 1 84 ? -29.830 8.747 30.686 1.00 81.50 84 CYS A CA 1
ATOM 689 C C . CYS A 1 84 ? -29.752 8.613 32.214 1.00 81.50 84 CYS A C 1
ATOM 691 O O . CYS A 1 84 ? -30.720 8.952 32.895 1.00 81.50 84 CYS A O 1
ATOM 693 N N . ALA A 1 85 ? -28.610 8.177 32.755 1.00 81.44 85 ALA A N 1
ATOM 694 C CA . ALA A 1 85 ? -28.391 8.096 34.199 1.00 81.44 85 ALA A CA 1
ATOM 695 C C . ALA A 1 85 ? -28.470 9.480 34.871 1.00 81.44 85 ALA A C 1
ATOM 697 O O . ALA A 1 85 ? -29.195 9.647 35.850 1.00 81.44 85 ALA A O 1
ATOM 698 N N . ALA A 1 86 ? -27.826 10.494 34.283 1.00 81.06 86 ALA A N 1
ATOM 699 C CA . ALA A 1 86 ? -27.878 11.871 34.779 1.00 81.06 86 ALA A CA 1
ATOM 700 C C . ALA A 1 86 ? -29.290 12.487 34.725 1.00 81.06 86 ALA A C 1
ATOM 702 O O . ALA A 1 86 ? -29.649 13.308 35.567 1.00 81.06 86 ALA A O 1
ATOM 703 N N . LYS A 1 87 ? -30.121 12.099 33.746 1.00 76.75 87 LYS A N 1
ATOM 704 C CA . LYS A 1 87 ? -31.516 12.562 33.668 1.00 76.75 87 LYS A CA 1
ATOM 705 C C . LYS A 1 87 ? -32.382 11.944 34.771 1.00 76.75 87 LYS A C 1
ATOM 707 O O . LYS A 1 87 ? -33.205 12.651 35.340 1.00 76.75 87 LYS A O 1
ATOM 712 N N . LYS A 1 88 ? -32.185 10.658 35.091 1.00 74.56 88 LYS A N 1
ATOM 713 C CA . LYS A 1 88 ? -32.949 9.951 36.134 1.00 74.56 88 LYS A CA 1
ATOM 714 C C . LYS A 1 88 ? -32.674 10.499 37.537 1.00 74.56 88 LYS A C 1
ATOM 716 O O . LYS A 1 88 ? -33.626 10.743 38.269 1.00 74.56 88 LYS A O 1
ATOM 721 N N . SER A 1 89 ? -31.412 10.756 37.892 1.00 73.38 89 SER A N 1
ATOM 722 C CA . SER A 1 89 ? -31.066 11.331 39.205 1.00 73.38 89 SER A CA 1
ATOM 723 C C . SER A 1 89 ? -31.661 12.728 39.408 1.00 73.38 89 SER A C 1
ATOM 725 O O . SER A 1 89 ? -32.121 13.050 40.498 1.00 73.38 89 SER A O 1
ATOM 727 N N . ARG A 1 90 ? -31.732 13.530 38.340 1.00 74.25 90 ARG A N 1
ATOM 728 C CA . ARG A 1 90 ? -32.304 14.884 38.370 1.00 74.25 90 ARG A CA 1
ATOM 729 C C . ARG A 1 90 ? -33.834 14.914 38.466 1.00 74.25 90 ARG A C 1
ATOM 731 O O . ARG A 1 90 ? -34.392 15.925 38.873 1.00 74.25 90 ARG A O 1
ATOM 738 N N . THR A 1 91 ? -34.514 13.845 38.055 1.00 67.75 91 THR A N 1
ATOM 739 C CA . THR A 1 91 ? -35.973 13.701 38.205 1.00 67.75 91 THR A CA 1
ATOM 740 C C . THR A 1 91 ? -36.349 13.094 39.556 1.00 67.75 91 THR A C 1
ATOM 742 O O . THR A 1 91 ? -37.416 13.402 40.057 1.00 67.75 91 THR A O 1
ATOM 745 N N . ALA A 1 92 ? -35.477 12.280 40.158 1.00 62.94 92 ALA A N 1
ATOM 746 C CA . ALA A 1 92 ? -35.705 11.679 41.474 1.00 62.94 92 ALA A CA 1
ATOM 747 C C . ALA A 1 92 ? -35.455 12.639 42.656 1.00 62.94 92 ALA A C 1
ATOM 749 O O . ALA A 1 92 ? -35.899 12.363 43.763 1.00 62.94 92 ALA A O 1
ATOM 750 N N . SER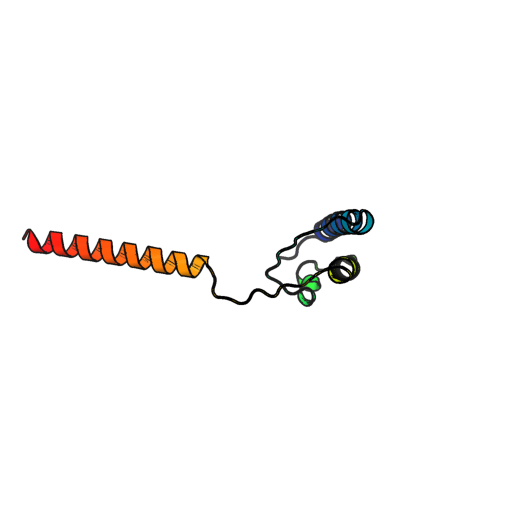 A 1 93 ? -34.739 13.749 42.443 1.00 59.53 93 SER A N 1
ATOM 751 C CA . SER A 1 93 ? -34.479 14.772 43.469 1.00 59.53 93 SER A CA 1
ATOM 752 C C . SER A 1 93 ? -35.536 15.888 43.506 1.00 59.53 93 SER A C 1
ATOM 754 O O . SER A 1 93 ? -35.243 16.984 43.989 1.00 59.53 93 SER A O 1
ATOM 756 N N . ARG A 1 94 ? -36.706 15.670 42.904 1.00 52.06 94 ARG A N 1
ATOM 757 C CA . ARG A 1 94 ? -37.781 16.649 42.748 1.00 52.06 94 ARG A CA 1
ATOM 758 C C . ARG A 1 94 ? -39.105 15.998 43.107 1.00 52.06 94 ARG A C 1
ATOM 760 O O . ARG A 1 94 ? -39.943 16.724 43.673 1.00 52.06 94 ARG A O 1
#

Organism: NCBI:txid410659

InterPro domains:
  IPR002611 IstB-like ATP-binding domain [PF01695] (4-73)
  IPR027417 P-loop containing nucleoside triphosphate hydrolase [G3DSA:3.40.50.300] (2-79)

pLDDT: mean 86.03, std 9.52, range [48.03, 94.69]

Foldseek 3Di:
DADELVVLVVLLVVLVVCLVVVHDDDDDDPDDLVCVCVNHPPHPCSVVSVCSDVVDDDDDDDDDDDPVVVVVVVVVVVVVVVVVVVVVVVVVVD